Protein AF-A0A9N9JZ94-F1 (afdb_monomer)

Solvent-accessible surface area (backbone atoms only — not comparable to full-atom values): 5644 Å² total; per-residue (Å²): 113,78,63,60,55,56,48,48,52,50,33,60,76,66,68,55,44,72,52,66,65,86,65,50,39,78,75,36,83,77,47,77,58,96,64,34,37,31,25,39,27,34,44,94,91,39,80,45,80,45,78,43,70,46,85,88,61,54,67,85,40,62,65,59,43,50,50,50,54,48,52,53,51,53,44,58,75,50,63,89,44,92,91,49,82,80,73,82,61,47,65,131

Secondary structure (DSSP, 8-state):
-THHHHHHHHHHHTTPPB--GGG-EEEEEEEE-SSEEEEEEEETTEEEEEEEEPTT--TTSHHHHHHHHHHHHHHHHTTT-TTSPPP--B--

Structure (mmCIF, N/CA/C/O backbone):
data_AF-A0A9N9JZ94-F1
#
_entry.id   AF-A0A9N9JZ94-F1
#
loop_
_atom_site.group_PDB
_atom_site.id
_atom_site.type_symbol
_atom_site.label_atom_id
_atom_site.label_alt_id
_atom_site.label_comp_id
_atom_site.label_asym_id
_atom_site.label_entity_id
_atom_site.label_seq_id
_atom_site.pdbx_PDB_ins_code
_atom_site.Cartn_x
_atom_site.Cartn_y
_atom_site.Cartn_z
_atom_site.occupancy
_atom_site.B_iso_or_equiv
_atom_site.auth_seq_id
_atom_site.auth_comp_id
_atom_site.auth_asym_id
_atom_site.auth_atom_id
_atom_site.pdbx_PDB_model_num
ATOM 1 N N . LEU A 1 1 ? 19.748 -4.908 -3.127 1.00 49.06 1 LEU A N 1
ATOM 2 C CA . LEU A 1 1 ? 19.107 -5.439 -4.349 1.00 49.06 1 LEU A CA 1
ATOM 3 C C . LEU A 1 1 ? 18.727 -4.239 -5.200 1.00 49.06 1 LEU A C 1
ATOM 5 O O . LEU A 1 1 ? 17.918 -3.446 -4.758 1.00 49.06 1 LEU A O 1
ATOM 9 N N . GLU A 1 2 ? 19.395 -4.047 -6.329 1.00 51.25 2 GLU A N 1
ATOM 10 C CA . GLU A 1 2 ? 19.403 -2.862 -7.214 1.00 51.25 2 GLU A CA 1
ATOM 11 C C . GLU A 1 2 ? 18.056 -2.112 -7.366 1.00 51.25 2 GLU A C 1
ATOM 13 O O . GLU A 1 2 ? 18.001 -0.893 -7.213 1.00 51.25 2 GLU A O 1
ATOM 18 N N . TYR A 1 3 ? 16.942 -2.841 -7.493 1.00 58.62 3 TYR A N 1
ATOM 19 C CA . TYR A 1 3 ? 15.584 -2.288 -7.609 1.00 58.62 3 TYR A CA 1
ATOM 20 C C . TYR A 1 3 ? 15.039 -1.582 -6.356 1.00 58.62 3 TYR A C 1
ATOM 22 O O . TYR A 1 3 ? 14.123 -0.764 -6.466 1.00 58.62 3 TYR A O 1
ATOM 30 N N . SER A 1 4 ? 15.580 -1.855 -5.162 1.00 68.62 4 SER A N 1
ATOM 31 C CA . SER A 1 4 ? 15.165 -1.157 -3.938 1.00 68.62 4 SER A CA 1
ATOM 32 C C . SER A 1 4 ? 15.558 0.321 -3.983 1.00 68.62 4 SER A C 1
ATOM 34 O O . SER A 1 4 ? 14.762 1.164 -3.563 1.00 68.62 4 SER A O 1
ATOM 36 N N . LYS A 1 5 ? 16.730 0.628 -4.564 1.00 78.19 5 LYS A N 1
ATOM 37 C CA . LYS A 1 5 ? 17.230 1.9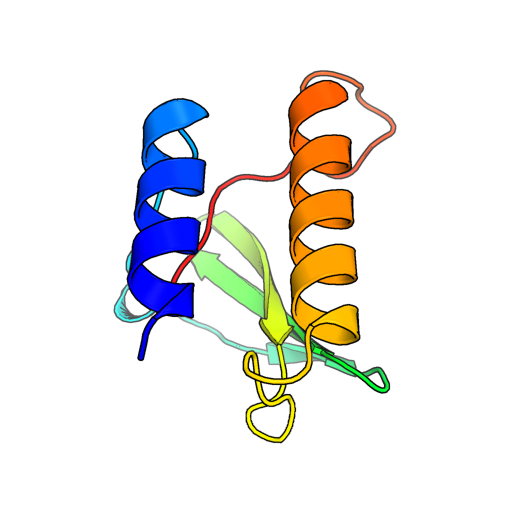95 -4.766 1.00 78.19 5 LYS A CA 1
ATOM 38 C C . LYS A 1 5 ? 16.459 2.721 -5.862 1.00 78.19 5 LYS A C 1
ATOM 40 O O . LYS A 1 5 ? 15.972 3.815 -5.611 1.00 78.19 5 LYS A O 1
ATOM 45 N N . GLU A 1 6 ? 16.252 2.097 -7.024 1.00 78.81 6 GLU A N 1
ATOM 46 C CA . GLU A 1 6 ? 15.438 2.711 -8.088 1.00 78.81 6 GLU A CA 1
ATOM 47 C C . GLU A 1 6 ? 14.016 3.021 -7.614 1.00 78.81 6 GLU A C 1
ATOM 49 O O . GLU A 1 6 ? 13.449 4.066 -7.932 1.00 78.81 6 GLU A O 1
ATOM 54 N N . LEU A 1 7 ? 13.418 2.109 -6.840 1.00 78.38 7 LEU A N 1
ATOM 55 C CA . LEU A 1 7 ? 12.112 2.356 -6.251 1.00 78.38 7 LEU A CA 1
ATOM 56 C C . LEU A 1 7 ? 12.173 3.489 -5.216 1.00 78.38 7 LEU A C 1
ATOM 58 O O . LEU A 1 7 ? 11.283 4.326 -5.217 1.00 78.38 7 LEU A O 1
ATOM 62 N N . GLU A 1 8 ? 13.203 3.568 -4.370 1.00 82.44 8 GLU A N 1
ATOM 63 C CA . GLU A 1 8 ? 13.375 4.697 -3.435 1.00 82.44 8 GLU A CA 1
ATOM 64 C C . GLU A 1 8 ? 13.481 6.033 -4.149 1.00 82.44 8 GLU A C 1
ATOM 66 O O . GLU A 1 8 ? 12.802 6.987 -3.774 1.00 82.44 8 GLU A O 1
ATOM 71 N N . GLU A 1 9 ? 14.313 6.102 -5.182 1.00 86.94 9 GLU A N 1
ATOM 72 C CA . GLU A 1 9 ? 14.483 7.297 -5.997 1.00 86.94 9 GLU A CA 1
ATOM 73 C C . GLU A 1 9 ? 13.177 7.674 -6.686 1.00 86.94 9 GLU A C 1
ATOM 75 O O . GLU A 1 9 ? 12.799 8.844 -6.681 1.00 86.94 9 GLU A O 1
ATOM 80 N N . TYR A 1 10 ? 12.439 6.694 -7.213 1.00 83.56 10 TYR A N 1
ATOM 81 C CA . TYR A 1 10 ? 11.125 6.925 -7.802 1.00 83.56 10 TYR A CA 1
ATOM 82 C C . TYR A 1 10 ? 10.123 7.463 -6.772 1.00 83.56 10 TYR A C 1
ATOM 84 O O . TYR A 1 10 ? 9.452 8.458 -7.042 1.00 83.56 10 TYR A O 1
ATOM 92 N N . LEU A 1 11 ? 10.027 6.849 -5.590 1.00 85.94 11 LEU A N 1
ATOM 93 C CA . LEU A 1 11 ? 9.114 7.292 -4.533 1.00 85.94 11 LEU A CA 1
ATOM 94 C C . LEU A 1 11 ? 9.460 8.713 -4.068 1.00 85.94 11 LEU A C 1
ATOM 96 O O . LEU A 1 11 ? 8.571 9.561 -4.005 1.00 85.94 11 LEU A O 1
ATOM 100 N N . LYS A 1 12 ? 10.750 8.999 -3.838 1.00 88.00 12 LYS A N 1
ATOM 101 C CA . LYS A 1 12 ? 11.246 10.335 -3.468 1.00 88.00 12 LYS A CA 1
ATOM 102 C C . LYS A 1 12 ? 10.967 11.367 -4.557 1.00 88.00 12 LYS A C 1
ATOM 104 O O . LYS A 1 12 ? 10.401 12.413 -4.269 1.00 88.00 12 LYS A O 1
ATOM 109 N N . LYS A 1 13 ? 11.309 11.067 -5.814 1.00 87.94 13 LYS A N 1
ATOM 110 C CA . LYS A 1 13 ? 11.118 11.975 -6.958 1.00 87.94 13 LYS A CA 1
ATOM 111 C C . LYS A 1 13 ? 9.655 12.367 -7.157 1.00 87.94 13 LYS A C 1
ATOM 113 O O . LYS A 1 13 ? 9.381 13.486 -7.576 1.00 87.94 13 LYS A O 1
ATOM 118 N N . ASN A 1 14 ? 8.730 11.449 -6.884 1.00 81.81 14 ASN A N 1
ATOM 119 C CA . ASN A 1 14 ? 7.295 11.677 -7.053 1.00 81.81 14 ASN A CA 1
ATOM 120 C C . ASN A 1 14 ? 6.590 12.059 -5.739 1.00 81.81 14 ASN A C 1
ATOM 122 O O . ASN A 1 14 ? 5.365 12.075 -5.709 1.00 81.81 14 ASN A O 1
ATOM 126 N N . ASN A 1 15 ? 7.332 12.351 -4.659 1.00 85.94 15 ASN A N 1
ATOM 127 C CA . ASN A 1 15 ? 6.786 12.680 -3.334 1.00 85.94 15 ASN A CA 1
ATOM 128 C C . ASN A 1 15 ? 5.724 11.678 -2.838 1.00 85.94 15 ASN A C 1
ATOM 130 O O . ASN A 1 15 ? 4.759 12.046 -2.163 1.00 85.94 15 ASN A O 1
ATOM 134 N N . ILE A 1 16 ? 5.892 10.397 -3.176 1.00 86.06 16 ILE A N 1
ATOM 135 C CA . ILE A 1 16 ? 4.967 9.348 -2.755 1.00 86.06 16 ILE A CA 1
ATOM 136 C C . ILE A 1 16 ? 5.174 9.093 -1.263 1.00 86.06 16 ILE A C 1
ATOM 138 O O . ILE A 1 16 ? 6.273 8.759 -0.819 1.00 86.06 16 ILE A O 1
ATOM 142 N N . LYS A 1 17 ? 4.093 9.227 -0.491 1.00 88.50 17 LYS A N 1
ATOM 143 C CA . LYS A 1 17 ? 4.109 9.024 0.959 1.00 88.50 17 LYS A CA 1
ATOM 144 C C . LYS A 1 17 ? 4.387 7.564 1.301 1.00 88.50 17 LYS A C 1
ATOM 146 O O . LYS A 1 17 ? 3.779 6.658 0.728 1.00 88.50 17 LYS A O 1
ATOM 151 N N . SER A 1 18 ? 5.266 7.349 2.272 1.00 89.31 18 SER A N 1
ATOM 152 C CA . SER A 1 18 ? 5.453 6.054 2.915 1.00 89.31 18 SER A CA 1
ATOM 153 C C . SER A 1 18 ? 4.698 5.983 4.241 1.00 89.31 18 SER A C 1
ATOM 155 O O . SER A 1 18 ? 4.503 7.006 4.899 1.00 89.31 18 SER A O 1
ATOM 157 N N . PHE A 1 19 ? 4.296 4.782 4.645 1.00 89.81 19 PHE A N 1
ATOM 158 C CA . PHE A 1 19 ? 3.738 4.515 5.970 1.00 89.81 19 PHE A CA 1
ATOM 159 C C . PHE A 1 19 ? 4.355 3.254 6.576 1.00 89.81 19 PHE A C 1
ATOM 161 O O . PHE A 1 19 ? 4.831 2.373 5.859 1.00 89.81 19 PHE A O 1
ATOM 168 N N . GLU A 1 20 ? 4.322 3.164 7.902 1.00 91.62 20 GLU A N 1
ATOM 169 C CA . GLU A 1 20 ? 4.806 2.003 8.645 1.00 91.62 20 GLU A CA 1
ATOM 170 C C . GLU A 1 20 ? 3.697 0.952 8.734 1.00 91.62 20 GLU A C 1
ATOM 172 O O . GLU A 1 20 ? 2.674 1.176 9.384 1.00 91.62 20 GLU A O 1
ATOM 177 N N . TYR A 1 21 ? 3.882 -0.208 8.097 1.00 92.00 21 TYR A N 1
ATOM 178 C CA . TYR A 1 21 ? 2.884 -1.285 8.111 1.00 92.00 21 TYR A CA 1
ATOM 179 C C . TYR A 1 21 ? 2.571 -1.779 9.532 1.00 92.00 21 TYR A C 1
ATOM 181 O O . TYR A 1 21 ? 1.448 -2.185 9.817 1.00 92.00 21 TYR A O 1
ATOM 189 N N . SER A 1 22 ? 3.536 -1.681 10.449 1.00 92.94 22 SER A N 1
ATOM 190 C CA . SER A 1 22 ? 3.373 -2.019 11.870 1.00 92.94 22 SER A CA 1
ATOM 191 C C . SER A 1 22 ? 2.321 -1.171 12.598 1.00 92.94 22 SER A C 1
ATOM 193 O O . SER A 1 22 ? 1.828 -1.581 13.645 1.00 92.94 22 SER A O 1
ATOM 195 N N . GLN A 1 23 ? 1.948 -0.009 12.051 1.00 94.81 23 GLN A N 1
ATOM 196 C CA . GLN A 1 23 ? 0.882 0.845 12.587 1.00 94.81 23 GLN A CA 1
ATOM 197 C C . GLN A 1 23 ? -0.519 0.401 12.140 1.00 94.81 23 GLN A C 1
ATOM 199 O O . GLN A 1 23 ? -1.518 0.948 12.613 1.00 94.81 23 GLN A O 1
ATOM 204 N N . CYS A 1 24 ? -0.614 -0.554 11.214 1.00 95.69 24 CYS A N 1
ATOM 205 C CA . CYS A 1 24 ? -1.878 -1.112 10.763 1.00 95.69 24 CYS A CA 1
ATOM 206 C C . CYS A 1 24 ? -2.351 -2.227 11.704 1.00 95.69 24 CYS A C 1
ATOM 208 O O . CYS A 1 24 ? -1.579 -3.082 12.132 1.00 95.69 24 CYS A O 1
ATOM 210 N N . SER A 1 25 ? -3.650 -2.254 11.986 1.00 96.88 25 SER A N 1
ATOM 211 C CA . SER A 1 25 ? -4.296 -3.277 12.812 1.00 96.88 25 SER A CA 1
ATOM 212 C C . SER A 1 25 ? -5.562 -3.819 12.146 1.00 96.88 25 SER A C 1
ATOM 214 O O . SER A 1 25 ? -5.950 -3.365 11.068 1.00 96.88 25 SER A O 1
ATOM 216 N N . ASN A 1 26 ? -6.204 -4.815 12.767 1.00 97.00 26 ASN A N 1
ATOM 217 C CA . ASN A 1 26 ? -7.452 -5.425 12.282 1.00 97.00 26 ASN A CA 1
ATOM 218 C C . ASN A 1 26 ? -7.369 -5.934 10.832 1.00 97.00 26 ASN A C 1
ATOM 220 O O . ASN A 1 26 ? -8.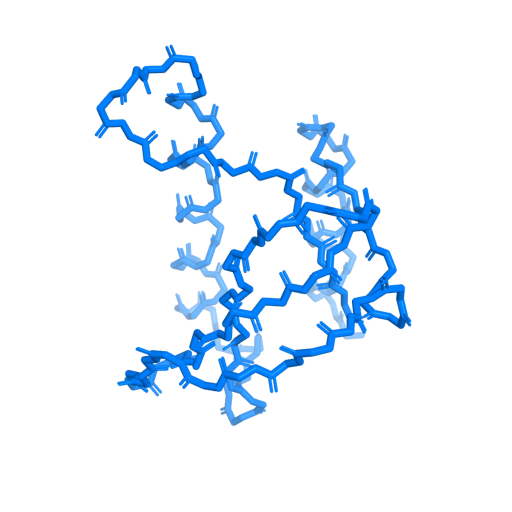310 -5.784 10.055 1.00 97.00 26 ASN A O 1
ATOM 224 N N . LEU A 1 27 ? -6.225 -6.518 10.468 1.00 97.19 27 LEU A N 1
ATOM 225 C CA . LEU A 1 27 ? -5.973 -7.040 9.129 1.00 97.19 27 LEU A CA 1
ATOM 226 C C . LEU A 1 27 ? -6.953 -8.168 8.792 1.00 97.19 27 LEU A C 1
ATOM 228 O O . LEU A 1 27 ? -6.967 -9.212 9.445 1.00 97.19 27 LEU A O 1
ATOM 232 N N . LYS A 1 28 ? -7.736 -7.980 7.730 1.00 97.94 28 LYS A N 1
ATOM 233 C CA . LYS A 1 28 ? -8.682 -8.977 7.221 1.00 97.94 28 LYS A CA 1
ATOM 234 C C . LYS A 1 28 ? -8.531 -9.113 5.716 1.00 97.94 28 LYS A C 1
ATOM 236 O O . LYS A 1 28 ? -8.672 -8.135 4.994 1.00 97.94 28 LYS A O 1
ATOM 241 N N . CYS A 1 29 ? -8.283 -10.324 5.222 1.00 97.62 29 CYS A N 1
ATOM 242 C CA . CYS A 1 29 ? -8.270 -10.575 3.781 1.00 97.62 29 CYS A CA 1
ATOM 243 C C . CYS A 1 29 ? -9.662 -10.298 3.189 1.00 97.62 29 CYS A C 1
ATOM 245 O O . CYS A 1 29 ? -10.659 -10.846 3.662 1.00 97.62 29 CYS A O 1
ATOM 247 N N . ILE A 1 30 ? -9.716 -9.446 2.166 1.00 97.94 30 ILE A N 1
ATOM 248 C CA . ILE A 1 30 ? -10.944 -9.086 1.437 1.00 97.94 30 ILE A CA 1
ATOM 249 C C . ILE A 1 30 ? -10.856 -9.405 -0.060 1.00 97.94 30 ILE A C 1
ATOM 251 O O . ILE A 1 30 ? -11.847 -9.292 -0.773 1.00 97.94 30 ILE A O 1
ATOM 255 N N . GLY A 1 31 ? -9.688 -9.827 -0.548 1.00 97.06 31 GLY A N 1
ATOM 256 C CA . GLY A 1 31 ? -9.508 -10.260 -1.928 1.00 97.06 31 GLY A CA 1
ATOM 257 C C . GLY A 1 31 ? -8.141 -10.890 -2.155 1.00 97.06 31 GLY A C 1
ATOM 258 O O . GLY A 1 31 ? -7.164 -10.540 -1.500 1.00 97.06 31 GLY A O 1
ATOM 259 N N . SER A 1 32 ? -8.054 -11.819 -3.101 1.00 95.56 32 SER A N 1
ATOM 260 C CA . SER A 1 32 ? -6.802 -12.467 -3.493 1.00 95.56 32 SER A CA 1
ATOM 261 C C . SER A 1 32 ? -6.790 -12.667 -5.002 1.00 95.56 32 SER A C 1
ATOM 263 O O . SER A 1 32 ? -7.765 -13.145 -5.576 1.00 95.56 32 SER A O 1
ATOM 265 N N . GLY A 1 33 ? -5.694 -12.280 -5.646 1.00 89.00 33 GLY A N 1
ATOM 266 C CA . GLY A 1 33 ? -5.464 -12.469 -7.076 1.00 89.00 33 GLY A CA 1
ATOM 267 C C . GLY A 1 33 ? -4.137 -13.173 -7.336 1.00 89.00 33 GLY A C 1
ATOM 268 O O . GLY A 1 33 ? -3.451 -13.600 -6.409 1.00 89.00 33 GLY A O 1
ATOM 269 N N . GLY A 1 34 ? -3.733 -13.275 -8.605 1.00 85.62 34 GLY A N 1
ATOM 270 C CA . GLY A 1 34 ? -2.464 -13.916 -8.981 1.00 85.62 34 GLY A CA 1
ATOM 271 C C . GLY A 1 34 ? -1.244 -13.254 -8.329 1.00 85.62 34 GLY A C 1
ATOM 272 O O . GLY A 1 34 ? -0.408 -13.943 -7.749 1.00 85.62 34 GLY A O 1
ATOM 273 N N . TYR A 1 35 ? -1.211 -11.920 -8.337 1.00 83.12 35 TYR A N 1
ATOM 274 C CA . TYR A 1 35 ? -0.043 -11.111 -7.969 1.00 83.12 35 TYR A CA 1
ATOM 275 C C . TYR A 1 35 ? -0.132 -10.447 -6.585 1.00 83.12 35 TYR A C 1
ATOM 277 O O . TYR A 1 35 ? 0.873 -9.995 -6.045 1.00 83.12 35 TYR A O 1
ATOM 285 N N . ALA A 1 36 ? -1.322 -10.366 -5.993 1.00 89.69 36 ALA A N 1
ATOM 286 C CA . ALA A 1 36 ? -1.522 -9.617 -4.759 1.00 89.69 36 ALA A CA 1
ATOM 287 C C . ALA A 1 36 ? -2.632 -10.210 -3.895 1.00 89.69 36 ALA A C 1
ATOM 289 O O . ALA A 1 36 ? -3.518 -10.905 -4.397 1.00 89.69 36 ALA A O 1
ATOM 290 N N . ILE A 1 37 ? -2.588 -9.887 -2.608 1.00 94.38 37 ILE A N 1
ATOM 291 C CA . ILE A 1 37 ? -3.674 -10.083 -1.650 1.00 94.38 37 ILE A CA 1
ATOM 292 C C . ILE A 1 37 ? -4.078 -8.699 -1.146 1.00 94.38 37 ILE A C 1
ATOM 294 O O . ILE A 1 37 ? -3.222 -7.856 -0.878 1.00 94.38 37 ILE A O 1
ATOM 298 N N . VAL A 1 38 ? -5.378 -8.444 -1.055 1.00 96.38 38 VAL A N 1
ATOM 299 C CA . VAL A 1 38 ? -5.927 -7.192 -0.542 1.00 96.38 38 VAL A CA 1
ATOM 300 C C . VAL A 1 38 ? -6.480 -7.434 0.853 1.00 96.38 38 VAL A C 1
ATOM 302 O O . VAL A 1 38 ? -7.320 -8.315 1.054 1.00 96.38 38 VAL A O 1
ATOM 305 N N . TYR A 1 39 ? -6.021 -6.629 1.803 1.00 97.62 39 TYR A N 1
ATOM 306 C CA . TYR A 1 39 ? -6.473 -6.640 3.187 1.00 97.62 39 TYR A CA 1
ATOM 307 C C . TYR A 1 39 ? -7.260 -5.367 3.498 1.00 97.62 39 TYR A C 1
ATOM 309 O O . TYR A 1 39 ? -6.834 -4.280 3.125 1.00 97.62 39 TYR A O 1
ATOM 317 N N . GLU A 1 40 ? -8.376 -5.481 4.210 1.00 97.94 40 GLU A N 1
ATOM 318 C CA . GLU A 1 40 ? -8.884 -4.379 5.028 1.00 97.94 40 GLU A CA 1
ATOM 319 C C . GLU A 1 40 ? -7.943 -4.217 6.231 1.00 97.94 40 GLU A C 1
ATOM 321 O O . GLU A 1 40 ? -7.527 -5.215 6.820 1.00 97.94 40 GLU A O 1
ATOM 326 N N . ALA A 1 41 ? -7.607 -2.980 6.589 1.00 97.81 41 ALA A N 1
ATOM 327 C CA . ALA A 1 41 ? -6.829 -2.655 7.779 1.00 97.81 41 ALA A CA 1
ATOM 328 C C . ALA A 1 41 ? -7.316 -1.348 8.412 1.00 97.81 41 ALA A C 1
ATOM 330 O O . ALA A 1 41 ? -7.800 -0.449 7.724 1.00 97.81 41 ALA A O 1
ATOM 331 N N . THR A 1 42 ? -7.155 -1.215 9.724 1.00 97.88 42 THR A N 1
ATOM 332 C CA . THR A 1 42 ? -7.297 0.055 10.439 1.00 97.88 42 THR A CA 1
ATOM 333 C C . THR A 1 42 ? -5.935 0.738 10.536 1.00 97.88 42 THR A C 1
ATOM 335 O O . THR A 1 42 ? -4.979 0.140 11.019 1.00 97.88 42 THR A O 1
ATOM 338 N N . PHE A 1 43 ? -5.844 1.994 10.107 1.00 95.31 43 PHE A N 1
ATOM 339 C CA . PHE A 1 43 ? -4.661 2.844 10.231 1.00 95.31 43 PHE A CA 1
ATOM 340 C C . PHE A 1 43 ? -5.103 4.229 10.708 1.00 95.31 43 PHE A C 1
ATOM 342 O O . PHE A 1 43 ? -6.005 4.826 10.123 1.00 95.31 43 PHE A O 1
ATOM 349 N N . GLN A 1 44 ? -4.510 4.722 11.801 1.00 93.56 44 GLN A N 1
ATOM 350 C CA . GLN A 1 44 ? -4.876 6.007 12.424 1.00 93.56 44 GLN A CA 1
ATOM 351 C C . GLN A 1 44 ? -6.393 6.159 12.679 1.00 93.56 44 GLN A C 1
ATOM 353 O O . GLN A 1 44 ? -6.979 7.210 12.443 1.00 93.56 44 GLN A O 1
ATOM 358 N N . GLY A 1 45 ? -7.051 5.081 13.124 1.00 95.00 45 GLY A N 1
ATOM 359 C CA . GLY A 1 45 ? -8.490 5.071 13.421 1.00 95.00 45 GLY A CA 1
ATOM 360 C C . GLY A 1 45 ? -9.417 4.986 12.201 1.00 95.00 45 GLY A C 1
ATOM 361 O O . GLY A 1 45 ? -10.625 4.870 12.379 1.00 95.00 45 GLY A O 1
ATOM 362 N N . GLN A 1 46 ? -8.879 4.977 10.978 1.00 96.44 46 GLN A N 1
ATOM 363 C CA . GLN A 1 46 ? -9.651 4.882 9.738 1.00 96.44 46 GLN A CA 1
ATOM 364 C C . GLN A 1 46 ? -9.385 3.553 9.017 1.00 96.44 46 GLN A C 1
ATOM 366 O O . GLN A 1 46 ? -8.301 2.980 9.111 1.00 96.44 46 GLN A O 1
ATOM 371 N N . LYS A 1 47 ? -10.383 3.045 8.287 1.00 97.44 47 LYS A N 1
ATOM 372 C CA . LYS A 1 47 ? -10.253 1.833 7.466 1.00 97.44 47 LYS A CA 1
ATOM 373 C C . LYS A 1 47 ? -9.627 2.129 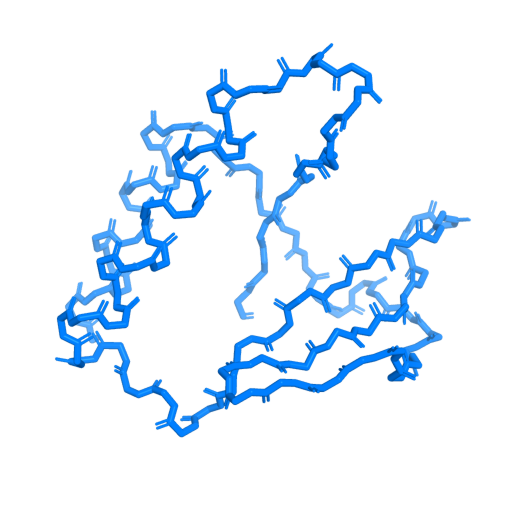6.104 1.00 97.44 47 LYS A C 1
ATOM 375 O O . LYS A 1 47 ? -10.037 3.078 5.439 1.00 97.44 47 LYS A O 1
ATOM 380 N N . TYR A 1 48 ? -8.711 1.263 5.679 1.00 96.88 48 TYR A N 1
ATOM 381 C CA . TYR A 1 48 ? -8.022 1.301 4.389 1.00 96.88 48 TYR A CA 1
ATOM 382 C C . TYR A 1 48 ? -7.944 -0.089 3.757 1.00 96.88 48 TYR A C 1
ATOM 384 O O . TYR A 1 48 ? -8.019 -1.105 4.448 1.00 96.88 48 TYR A O 1
ATOM 392 N N . ALA A 1 49 ? -7.741 -0.121 2.439 1.00 97.00 49 ALA A N 1
ATOM 393 C CA . ALA A 1 49 ? -7.376 -1.327 1.709 1.00 97.00 49 ALA A CA 1
ATOM 394 C C . ALA A 1 49 ? -5.858 -1.356 1.463 1.00 97.00 49 ALA A C 1
ATOM 396 O O . ALA A 1 49 ? -5.304 -0.433 0.866 1.00 97.00 49 ALA A O 1
ATOM 397 N N . ILE A 1 50 ? -5.189 -2.426 1.890 1.00 95.56 50 ILE A N 1
ATOM 398 C CA . ILE A 1 50 ? -3.763 -2.673 1.665 1.00 95.56 50 ILE A CA 1
ATOM 399 C C . ILE A 1 50 ? -3.623 -3.753 0.599 1.00 95.56 50 ILE A C 1
ATOM 401 O O . ILE A 1 50 ? -3.937 -4.917 0.839 1.00 95.56 50 ILE A O 1
ATOM 405 N N . LYS A 1 51 ? -3.118 -3.379 -0.579 1.00 93.69 51 LYS A N 1
ATOM 406 C CA . LYS A 1 51 ? -2.762 -4.318 -1.649 1.00 93.69 51 LYS A CA 1
ATOM 407 C C . LYS A 1 51 ? -1.324 -4.797 -1.437 1.00 93.69 51 LYS A C 1
ATOM 409 O O . LYS A 1 51 ? -0.376 -4.119 -1.818 1.00 93.69 51 LYS A O 1
ATOM 414 N N . SER A 1 52 ? -1.174 -5.960 -0.811 1.00 90.94 52 SER A N 1
ATOM 415 C CA . SER A 1 52 ? 0.113 -6.610 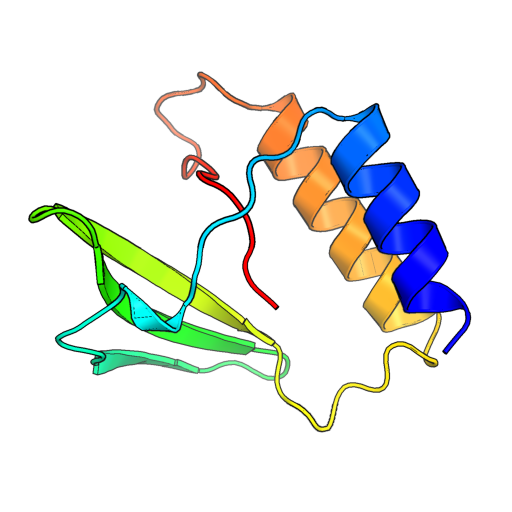-0.560 1.00 90.94 52 SER A CA 1
ATOM 416 C C . SER A 1 52 ? 0.524 -7.451 -1.767 1.00 90.94 52 SER A C 1
ATOM 418 O O . SER A 1 52 ? -0.213 -8.342 -2.196 1.00 90.94 52 SER A O 1
ATOM 420 N N . LEU A 1 53 ? 1.687 -7.155 -2.343 1.00 86.88 53 LEU A N 1
ATOM 421 C CA . LEU A 1 53 ? 2.268 -7.947 -3.426 1.00 86.88 53 LEU A CA 1
ATOM 422 C C . LEU A 1 53 ? 2.858 -9.236 -2.850 1.00 86.88 53 LEU A C 1
ATOM 424 O O . LEU A 1 53 ? 3.517 -9.210 -1.815 1.00 86.88 53 LEU A O 1
ATOM 428 N N . LYS A 1 54 ? 2.616 -10.374 -3.505 1.00 84.31 54 LYS A N 1
ATOM 429 C CA . LYS A 1 54 ? 3.066 -11.670 -2.979 1.00 84.31 54 LYS A CA 1
ATOM 430 C C . LYS A 1 54 ? 4.593 -11.817 -3.064 1.00 84.31 54 LYS A C 1
ATOM 432 O O . LYS A 1 54 ? 5.194 -11.460 -4.070 1.00 84.31 54 LYS A O 1
ATOM 437 N N . ASN A 1 55 ? 5.205 -12.439 -2.052 1.00 66.19 55 ASN A N 1
ATOM 438 C CA . ASN A 1 55 ? 6.667 -12.602 -1.939 1.00 66.19 55 ASN A CA 1
ATOM 439 C C . ASN A 1 55 ? 7.307 -13.491 -3.020 1.00 66.19 55 ASN A C 1
ATOM 441 O O . ASN A 1 55 ? 8.516 -13.436 -3.223 1.00 66.19 55 ASN A O 1
ATOM 445 N N . ASN A 1 56 ? 6.524 -14.315 -3.719 1.00 63.41 56 ASN A N 1
ATOM 446 C CA . ASN A 1 56 ? 7.008 -15.090 -4.865 1.00 63.41 56 ASN A CA 1
ATOM 447 C C . ASN A 1 56 ? 7.197 -14.228 -6.126 1.00 63.41 56 ASN A C 1
ATOM 449 O O . ASN A 1 56 ? 7.694 -14.718 -7.138 1.00 63.41 56 ASN A O 1
ATOM 453 N N . LEU A 1 57 ? 6.794 -12.957 -6.081 1.00 63.22 57 LEU A N 1
ATOM 454 C CA . LEU A 1 57 ? 7.092 -11.987 -7.117 1.00 63.22 57 LEU A CA 1
ATOM 455 C C . LEU A 1 57 ? 8.510 -11.468 -6.914 1.00 63.22 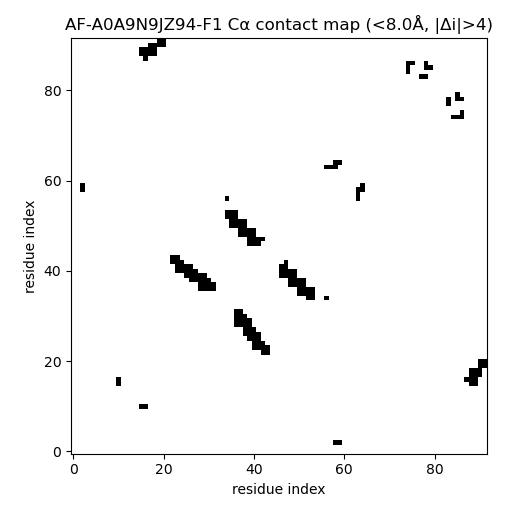57 LEU A C 1
ATOM 457 O O . LEU A 1 57 ? 8.778 -10.620 -6.065 1.00 63.22 57 LEU A O 1
ATOM 461 N N . SER A 1 58 ? 9.434 -11.983 -7.717 1.00 63.94 58 SER A N 1
ATOM 462 C CA . SER A 1 58 ? 10.770 -11.415 -7.774 1.00 63.94 58 SER A CA 1
ATOM 463 C C . SER A 1 58 ? 10.695 -10.056 -8.460 1.00 63.94 58 SER A C 1
ATOM 465 O O . SER A 1 58 ? 10.378 -9.976 -9.642 1.00 63.94 58 SER A O 1
ATOM 467 N N . PHE A 1 59 ? 11.042 -8.981 -7.751 1.00 64.50 59 PHE A N 1
ATOM 468 C CA . PHE A 1 59 ? 11.274 -7.679 -8.387 1.00 64.50 59 PHE A CA 1
ATOM 469 C C . PHE A 1 59 ? 12.494 -7.682 -9.324 1.00 64.50 59 PHE A C 1
ATOM 471 O O . PHE A 1 59 ? 12.679 -6.718 -10.057 1.00 64.50 59 PHE A O 1
ATOM 478 N N . ALA A 1 60 ? 13.291 -8.762 -9.342 1.00 61.72 60 ALA A N 1
ATOM 479 C CA . ALA A 1 60 ? 14.270 -8.998 -10.402 1.00 61.72 60 ALA A CA 1
ATOM 480 C C . ALA A 1 60 ? 13.605 -9.375 -11.741 1.00 61.72 60 ALA A C 1
ATOM 482 O O . ALA A 1 60 ? 14.235 -9.275 -12.791 1.00 61.72 60 ALA A O 1
ATOM 483 N N . ASP A 1 61 ? 12.327 -9.774 -11.734 1.00 69.81 61 ASP A N 1
ATOM 484 C CA . ASP A 1 61 ? 11.523 -9.831 -12.949 1.00 69.81 61 ASP A CA 1
ATOM 485 C C . ASP A 1 61 ? 11.131 -8.403 -13.361 1.00 69.81 61 ASP A C 1
ATOM 487 O O . ASP A 1 61 ? 10.204 -7.777 -12.828 1.00 69.81 61 ASP A O 1
ATOM 491 N N . ASN A 1 62 ? 11.842 -7.901 -14.369 1.00 73.56 62 ASN A N 1
ATOM 492 C CA . ASN A 1 62 ? 11.611 -6.596 -14.978 1.00 73.56 62 ASN A CA 1
ATOM 493 C C . ASN A 1 62 ? 10.147 -6.359 -15.386 1.00 73.56 62 ASN A C 1
ATOM 495 O O . ASN A 1 62 ? 9.694 -5.210 -15.381 1.00 73.56 62 ASN A O 1
ATOM 499 N N . LYS A 1 63 ? 9.384 -7.403 -15.737 1.00 79.50 63 LYS A N 1
ATOM 500 C CA . LYS A 1 63 ? 7.978 -7.260 -16.136 1.00 79.50 63 LYS A CA 1
ATOM 501 C C . LYS A 1 63 ? 7.103 -6.880 -14.946 1.00 79.50 63 LYS A C 1
ATOM 503 O O . LYS A 1 63 ? 6.312 -5.943 -15.064 1.00 79.50 63 LYS A O 1
ATOM 508 N N . ILE A 1 64 ? 7.273 -7.557 -13.810 1.00 76.75 64 ILE A N 1
ATOM 509 C CA . ILE A 1 64 ? 6.522 -7.284 -12.576 1.00 76.75 64 ILE A CA 1
ATOM 510 C C . ILE A 1 64 ? 6.848 -5.878 -12.074 1.00 76.75 64 ILE A C 1
ATOM 512 O O . ILE A 1 64 ? 5.943 -5.087 -11.805 1.00 76.75 64 ILE A O 1
ATOM 516 N N . TYR A 1 65 ? 8.135 -5.522 -12.028 1.00 77.75 65 TYR A N 1
ATOM 517 C CA . TYR A 1 65 ? 8.550 -4.189 -11.598 1.00 77.75 65 TYR A CA 1
ATOM 518 C C . TYR A 1 65 ? 8.008 -3.081 -12.519 1.00 77.75 65 TYR A C 1
ATOM 520 O O . TYR A 1 65 ? 7.517 -2.053 -12.045 1.00 77.75 65 TYR A O 1
ATOM 528 N N . LYS A 1 66 ? 8.017 -3.295 -13.842 1.00 82.25 66 LYS A N 1
ATOM 529 C CA . LYS A 1 66 ? 7.454 -2.342 -14.812 1.00 82.25 66 LYS A CA 1
ATOM 530 C C . LYS A 1 66 ? 5.940 -2.186 -14.659 1.00 82.25 66 LYS A C 1
ATOM 532 O O . LYS A 1 66 ? 5.455 -1.057 -14.721 1.00 82.25 66 LYS A O 1
ATOM 537 N N . GLN A 1 67 ? 5.206 -3.280 -14.446 1.00 83.00 67 GLN A N 1
ATOM 538 C CA . GLN A 1 67 ? 3.762 -3.241 -14.187 1.00 83.00 67 GLN A CA 1
ATOM 539 C C . GLN A 1 67 ? 3.451 -2.474 -12.902 1.00 83.00 67 GLN A C 1
ATOM 541 O O . GLN A 1 67 ? 2.603 -1.586 -12.911 1.00 83.00 67 GLN A O 1
ATOM 546 N N . PHE A 1 68 ? 4.202 -2.739 -11.836 1.00 83.19 68 PHE A N 1
ATOM 547 C CA . PHE A 1 68 ? 4.066 -2.030 -10.571 1.00 83.19 68 PHE A CA 1
ATOM 548 C C . PHE A 1 68 ? 4.327 -0.521 -10.707 1.00 83.19 68 PHE A C 1
ATOM 550 O O . PHE A 1 68 ? 3.499 0.289 -10.290 1.00 83.19 68 PHE A O 1
ATOM 557 N N . ARG A 1 69 ? 5.431 -0.120 -11.360 1.00 83.75 69 ARG A N 1
ATOM 558 C CA . ARG A 1 69 ? 5.715 1.304 -11.633 1.00 83.75 69 ARG A CA 1
ATOM 559 C C . ARG A 1 69 ? 4.630 1.9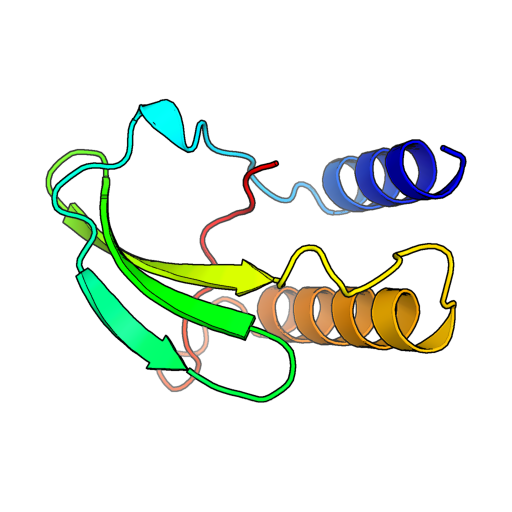58 -12.488 1.00 83.75 69 ARG A C 1
ATOM 561 O O . ARG A 1 69 ? 4.313 3.126 -12.282 1.00 83.75 69 ARG A O 1
ATOM 568 N N . HIS A 1 70 ? 4.074 1.229 -13.455 1.00 85.81 70 HIS A N 1
ATOM 569 C CA . HIS A 1 70 ? 2.995 1.733 -14.299 1.00 85.81 70 HIS A CA 1
ATOM 570 C C . HIS A 1 70 ? 1.708 1.969 -13.499 1.00 85.81 70 HIS A C 1
ATOM 572 O O . HIS A 1 70 ? 1.117 3.039 -13.620 1.00 85.81 70 HIS A O 1
ATOM 578 N N . GLU A 1 71 ? 1.315 1.020 -12.646 1.00 85.62 71 GLU A N 1
ATOM 579 C CA . GLU A 1 71 ? 0.133 1.149 -11.788 1.00 85.62 71 GLU A CA 1
ATOM 580 C C . GLU A 1 71 ? 0.281 2.319 -10.801 1.00 85.62 71 GLU A C 1
ATOM 582 O O . GLU A 1 71 ? -0.614 3.158 -10.713 1.00 85.62 71 GLU A O 1
ATOM 587 N N . LEU A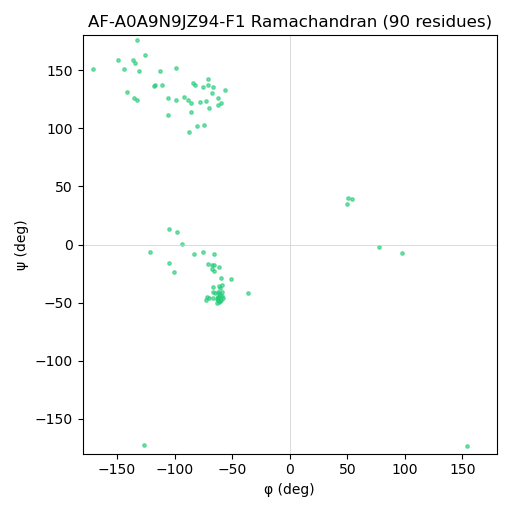 1 72 ? 1.443 2.449 -10.146 1.00 86.06 72 LEU A N 1
ATOM 588 C CA . LEU A 1 72 ? 1.739 3.595 -9.276 1.00 86.06 72 LEU A CA 1
ATOM 589 C C . LEU A 1 72 ? 1.637 4.932 -10.018 1.00 86.06 72 LEU A C 1
ATOM 591 O O . LEU A 1 72 ? 1.012 5.867 -9.520 1.00 86.06 72 LEU A O 1
ATOM 595 N N . LYS A 1 73 ? 2.217 5.023 -11.222 1.00 84.44 73 LYS A N 1
ATOM 596 C CA . LYS A 1 73 ? 2.157 6.240 -12.041 1.00 84.44 73 LYS A CA 1
ATOM 597 C C . LYS A 1 73 ? 0.718 6.611 -12.394 1.00 84.44 73 LYS A C 1
ATOM 599 O O . LYS A 1 73 ? 0.371 7.787 -12.346 1.00 84.44 73 LYS A O 1
ATOM 604 N N . LEU A 1 74 ? -0.104 5.629 -12.768 1.00 85.44 74 LEU A N 1
ATOM 605 C CA . LEU A 1 74 ? -1.506 5.865 -13.104 1.00 85.44 74 LEU A CA 1
ATOM 606 C C . LEU A 1 74 ? -2.281 6.387 -11.899 1.00 85.44 74 LEU A C 1
ATOM 608 O O . LEU A 1 74 ? -2.924 7.423 -12.021 1.00 85.44 74 LEU A O 1
ATOM 612 N N . LEU A 1 75 ? -2.175 5.716 -10.748 1.00 83.88 75 LEU A N 1
ATOM 613 C CA . LEU A 1 75 ? -2.885 6.106 -9.528 1.00 83.88 75 LEU A CA 1
ATOM 614 C C . LEU A 1 75 ? -2.487 7.500 -9.032 1.00 83.88 75 LEU A C 1
ATOM 616 O O . LEU A 1 75 ? -3.336 8.235 -8.538 1.00 83.88 75 LEU A O 1
ATOM 620 N N . TYR A 1 76 ? -1.218 7.874 -9.195 1.00 78.50 76 TYR A N 1
ATOM 621 C CA . TYR A 1 76 ? -0.741 9.209 -8.848 1.00 78.50 76 TYR A CA 1
ATOM 622 C C . TYR A 1 76 ? -1.245 10.281 -9.826 1.00 78.50 76 TYR A C 1
ATOM 624 O O . TYR A 1 76 ? -1.734 11.326 -9.413 1.00 78.50 76 TYR A O 1
ATOM 632 N N . ASN A 1 77 ? -1.186 10.018 -11.135 1.00 81.12 77 ASN A N 1
ATOM 633 C CA . ASN A 1 77 ? -1.584 10.991 -12.159 1.00 81.12 77 ASN A CA 1
ATOM 634 C C . ASN A 1 77 ? -3.080 11.333 -12.148 1.00 81.12 77 ASN A C 1
ATOM 636 O O . ASN A 1 77 ? -3.475 12.362 -12.690 1.00 81.12 77 ASN A O 1
ATOM 640 N N . VAL A 1 78 ? -3.908 10.451 -11.595 1.00 82.50 78 VAL A N 1
ATOM 641 C CA . VAL A 1 78 ? -5.365 10.617 -11.528 1.00 82.50 78 VAL A CA 1
ATOM 642 C C . VAL A 1 78 ? -5.851 11.004 -10.129 1.00 82.50 78 VAL A C 1
ATOM 644 O O . VAL A 1 78 ? -7.052 10.935 -9.851 1.00 82.50 78 VAL A O 1
ATOM 647 N N . GLU A 1 79 ? -4.933 11.406 -9.242 1.00 78.69 79 GLU A N 1
ATOM 648 C CA . GLU A 1 79 ? -5.285 11.873 -7.905 1.00 78.69 79 GLU A CA 1
ATOM 649 C C . GLU A 1 79 ? -6.283 13.043 -7.987 1.00 78.69 79 GLU A C 1
ATOM 651 O O . GLU A 1 79 ? -6.117 13.984 -8.761 1.00 78.69 79 GLU A O 1
ATOM 656 N N . GLY A 1 80 ? -7.349 12.970 -7.185 1.00 81.38 80 GLY A N 1
ATOM 657 C CA . GLY A 1 80 ? -8.402 13.989 -7.133 1.00 81.38 80 GLY A CA 1
ATOM 658 C C . GLY A 1 80 ? -9.644 13.670 -7.966 1.00 81.38 80 GLY A C 1
ATOM 659 O O . GLY A 1 80 ? -10.651 14.359 -7.818 1.00 81.38 80 GLY A O 1
ATOM 660 N N . ASN A 1 81 ? -9.632 12.610 -8.782 1.00 86.81 81 ASN A N 1
ATOM 661 C CA . ASN A 1 81 ? -10.849 12.142 -9.441 1.00 86.81 81 ASN A CA 1
ATOM 662 C C . ASN A 1 81 ? -11.732 11.341 -8.457 1.00 86.81 81 ASN A C 1
ATOM 664 O O . ASN A 1 81 ? -11.274 10.322 -7.939 1.00 86.81 81 ASN A O 1
ATOM 668 N N . PRO A 1 82 ? -13.000 11.733 -8.222 1.00 90.50 82 PRO A N 1
ATOM 669 C CA . PRO A 1 82 ? -13.872 11.055 -7.258 1.00 90.50 82 PRO A CA 1
ATOM 670 C C . PRO A 1 82 ? -14.274 9.630 -7.671 1.00 90.50 82 PRO A C 1
ATOM 672 O O . PRO A 1 82 ? -14.702 8.853 -6.823 1.00 90.50 82 PRO A O 1
ATOM 675 N N . ASN A 1 83 ? -14.127 9.271 -8.951 1.00 92.94 83 ASN A N 1
ATOM 676 C CA . ASN A 1 83 ? -14.483 7.952 -9.481 1.00 92.94 83 ASN A CA 1
ATOM 677 C C . ASN A 1 83 ? -13.301 6.970 -9.507 1.00 92.94 83 ASN A C 1
ATOM 679 O O . ASN A 1 83 ? -13.456 5.841 -9.974 1.00 92.94 83 ASN A O 1
ATOM 683 N N . ILE A 1 84 ? -12.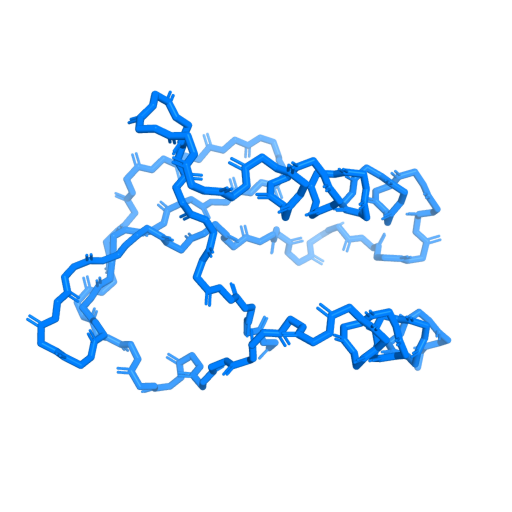115 7.386 -9.053 1.00 88.94 84 ILE A N 1
ATOM 684 C CA . ILE A 1 84 ? -10.921 6.538 -9.017 1.00 88.94 84 ILE A CA 1
ATOM 685 C C . ILE A 1 84 ? -10.487 6.349 -7.567 1.00 88.94 84 ILE A C 1
ATOM 687 O O . ILE A 1 84 ? -10.470 7.287 -6.773 1.00 88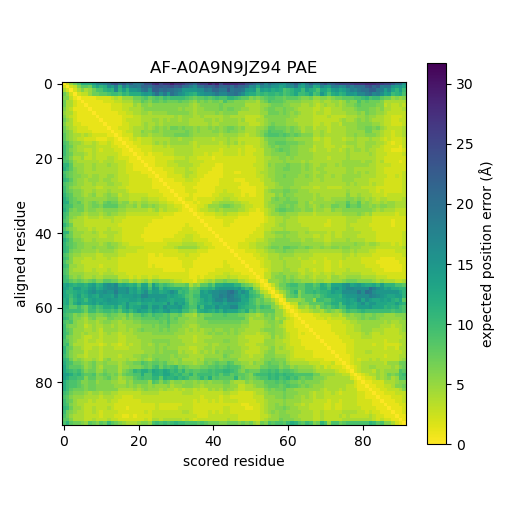.94 84 ILE A O 1
ATOM 691 N N . VAL A 1 85 ? -10.122 5.114 -7.218 1.00 90.25 85 VAL A N 1
ATOM 692 C CA . VAL A 1 85 ? -9.643 4.783 -5.874 1.00 90.25 85 VAL A CA 1
ATOM 693 C C . VAL A 1 85 ? -8.398 5.606 -5.560 1.00 90.25 85 VAL A C 1
ATOM 695 O O . VAL A 1 85 ? -7.383 5.514 -6.254 1.00 90.25 85 VAL A O 1
ATOM 698 N N . LYS A 1 86 ? -8.472 6.393 -4.485 1.00 89.81 86 LYS A N 1
ATOM 699 C CA . LYS A 1 86 ? -7.354 7.216 -4.036 1.00 89.81 86 LYS A CA 1
ATOM 700 C C . LYS A 1 86 ? -6.212 6.343 -3.524 1.00 89.81 86 LYS A C 1
ATOM 702 O O . LYS A 1 86 ? -6.393 5.485 -2.661 1.00 89.81 86 LYS A O 1
ATOM 707 N N . PHE A 1 87 ? -5.012 6.623 -4.014 1.00 90.94 87 PHE A N 1
ATOM 708 C CA . PHE A 1 87 ? -3.783 6.049 -3.493 1.00 90.94 87 PHE A CA 1
ATOM 709 C C . PHE A 1 87 ? -3.230 6.921 -2.360 1.00 90.94 87 PHE A C 1
ATOM 711 O O . PHE A 1 87 ? -3.032 8.120 -2.532 1.00 90.94 87 PHE A O 1
ATOM 718 N N . HIS A 1 88 ? -3.007 6.324 -1.186 1.00 90.50 88 HIS A N 1
ATOM 719 C CA . HIS A 1 88 ? -2.592 7.054 0.019 1.00 90.50 88 HIS A CA 1
ATOM 720 C C . HIS A 1 88 ? -1.091 6.968 0.312 1.00 90.50 88 HIS A C 1
ATOM 722 O O . HIS A 1 88 ? -0.551 7.847 0.984 1.00 90.50 88 HIS A O 1
ATOM 728 N N . GLY A 1 89 ? -0.420 5.928 -0.182 1.00 90.75 89 GLY A N 1
ATOM 729 C CA . GLY A 1 89 ? 0.995 5.707 0.067 1.00 90.75 89 GLY A CA 1
ATOM 730 C C . GLY A 1 89 ? 1.393 4.242 -0.033 1.00 90.75 89 GLY A C 1
ATOM 731 O O . GLY A 1 89 ? 0.599 3.382 -0.417 1.00 90.75 89 GLY A O 1
ATOM 732 N N . ILE A 1 90 ? 2.642 3.969 0.324 1.00 90.38 90 ILE A N 1
ATOM 733 C CA . ILE A 1 90 ? 3.270 2.651 0.226 1.00 90.38 90 ILE A CA 1
ATOM 734 C C . ILE A 1 90 ? 3.970 2.263 1.532 1.00 90.38 90 ILE A C 1
ATOM 736 O O . ILE A 1 90 ? 4.485 3.119 2.244 1.00 90.38 90 ILE A O 1
ATOM 740 N N . SER A 1 91 ? 4.030 0.968 1.826 1.00 89.00 91 SER A N 1
ATOM 741 C CA . SER A 1 91 ? 4.871 0.409 2.886 1.00 89.00 91 SER A CA 1
ATOM 742 C C . SER A 1 91 ? 5.762 -0.698 2.323 1.00 89.00 91 SER A C 1
ATOM 744 O O . SER A 1 91 ? 5.516 -1.172 1.208 1.00 89.00 91 SER A O 1
ATOM 746 N N . ARG A 1 92 ? 6.814 -1.062 3.056 1.00 77.69 92 ARG A N 1
ATOM 747 C CA . ARG A 1 92 ? 7.821 -2.051 2.659 1.00 77.69 92 ARG A CA 1
ATOM 748 C C . ARG A 1 92 ? 7.972 -3.145 3.695 1.00 77.69 92 ARG A C 1
ATOM 750 O O . ARG A 1 92 ? 7.875 -2.817 4.894 1.00 77.69 92 ARG A O 1
#

Radius of gyration: 13.67 Å; Cα contacts (8 Å, |Δi|>4): 95; chains: 1; bounding box: 34×29×30 Å

Sequence (92 aa):
LEYSKELEEYLKKNNIKSFEYSQCSNLKCIGSGGYAIVYEATFQGQKYAIKSLKNNLSFADNKIYKQFRHELKLLYNVEGNPNIVKFHGISR

Nearest PDB structures (foldseek):
  5ng2-assembly1_A  TM=7.993E-01  e=4.925E-03  Homo sapiens
  5ng2-assembly1_B  TM=7.997E-01  e=5.616E-03  Homo sapiens
  5ar5-assembly1_B  TM=7.162E-01  e=1.319E-02  Homo sapiens
  7vnx-assembly1_A  TM=6.006E-01  e=2.900E-02  Thermococcus kodakarensis
  8gdw-assembly1_BBB  TM=4.815E-01  e=2.704E-01  Synechocystis sp. PCC 6803

InterPro domains:
  IPR000719 Protein kinase domain [PS50011] (24-92)
  IPR011009 Protein kinase-like domain superfamily [SSF56112] (21-90)
  IPR017441 Protein kinase, ATP binding site [PS00107] (30-51)

Foldseek 3Di:
DVVVVVVVCVCVVLVFDEDECVQWDPWDFPDDDPFWTWTWTDHPNDTDIDTGGDPVDDPVPVVVVVVVSVVVVVLSVCAPDPVDDHDRHYYD

pLDDT: mean 85.55, std 10.86, range [49.06, 97.94]

Mean predicted aligned error: 5.2 Å

Organism: NCBI:txid1348616